Protein AF-A0A422MXN3-F1 (afdb_monomer)

pLDDT: mean 81.1, std 15.94, range [49.03, 97.75]

Solvent-accessible surface area (backbone atoms only — not comparable to full-atom values): 6208 Å² total; per-residue (Å²): 147,70,70,69,65,61,56,58,52,53,53,52,51,55,50,51,52,50,55,51,50,52,53,50,48,50,69,77,63,63,81,72,77,73,80,72,75,71,77,69,77,73,82,67,72,75,74,86,82,79,82,89,76,46,59,70,64,42,74,43,81,55,97,91,39,82,40,63,25,69,37,73,43,81,74,48,77,49,74,58,98,91,44,79,47,80,48,58,47,70,41,78,85,133

Structure (mmCIF, N/CA/C/O backbone):
data_AF-A0A422MXN3-F1
#
_entry.id   AF-A0A422MXN3-F1
#
loop_
_atom_site.group_PDB
_atom_site.id
_atom_site.type_symbol
_atom_site.label_atom_id
_atom_site.label_alt_id
_atom_site.label_comp_id
_atom_site.label_asym_id
_atom_site.label_entity_id
_atom_site.label_seq_id
_atom_site.pdbx_PDB_ins_code
_atom_site.Cartn_x
_atom_site.Cartn_y
_atom_site.Cartn_z
_atom_site.occupancy
_atom_site.B_iso_or_equiv
_atom_site.auth_seq_id
_atom_site.auth_comp_id
_atom_site.auth_asym_id
_atom_site.auth_atom_id
_atom_site.pdbx_PDB_model_num
ATOM 1 N N . MET A 1 1 ? 30.440 -83.019 1.243 1.00 51.47 1 MET A N 1
ATOM 2 C CA . MET A 1 1 ? 30.415 -81.904 0.266 1.00 51.47 1 MET A CA 1
ATOM 3 C C . MET A 1 1 ? 29.325 -82.184 -0.775 1.00 51.47 1 MET A C 1
ATOM 5 O O . MET A 1 1 ? 29.616 -82.385 -1.942 1.00 51.47 1 MET A O 1
ATOM 9 N N . SER A 1 2 ? 28.070 -82.285 -0.325 1.00 54.72 2 SER A N 1
ATOM 10 C CA . SER A 1 2 ? 26.897 -82.695 -1.131 1.00 54.72 2 SER A CA 1
ATOM 11 C C . SER A 1 2 ? 25.641 -81.860 -0.830 1.00 54.72 2 SER A C 1
ATOM 13 O O . SER A 1 2 ? 24.741 -81.780 -1.656 1.00 54.72 2 SER A O 1
ATOM 15 N N . GLU A 1 3 ? 25.611 -81.163 0.308 1.00 53.31 3 GLU A N 1
ATOM 16 C CA . GLU A 1 3 ? 24.454 -80.392 0.791 1.00 53.31 3 GLU A CA 1
ATOM 17 C C . GLU A 1 3 ? 24.262 -79.044 0.056 1.00 53.31 3 GLU A C 1
ATOM 19 O O . GLU A 1 3 ? 23.158 -78.509 -0.006 1.00 53.31 3 GLU A O 1
ATOM 24 N N . GLN A 1 4 ? 25.321 -78.477 -0.541 1.00 53.78 4 GLN A N 1
ATOM 25 C CA . GLN A 1 4 ? 25.273 -77.132 -1.145 1.00 53.78 4 GLN A CA 1
ATOM 26 C C . GLN A 1 4 ? 24.494 -77.064 -2.470 1.00 53.78 4 GLN A C 1
ATOM 28 O O . GLN A 1 4 ? 23.927 -76.020 -2.790 1.00 53.78 4 GLN A O 1
ATOM 33 N N . TRP A 1 5 ? 24.434 -78.157 -3.238 1.00 49.03 5 TRP A N 1
ATOM 34 C CA . TRP A 1 5 ? 23.781 -78.168 -4.555 1.00 49.03 5 TRP A CA 1
ATOM 35 C C . TRP A 1 5 ? 22.253 -78.280 -4.475 1.00 49.03 5 TRP A C 1
ATOM 37 O O . TRP A 1 5 ? 21.551 -77.700 -5.304 1.00 49.03 5 TRP A O 1
ATOM 47 N N . HIS A 1 6 ? 21.721 -78.951 -3.450 1.00 52.16 6 HIS A N 1
ATOM 48 C CA . HIS A 1 6 ? 20.273 -79.052 -3.245 1.00 52.16 6 HIS A CA 1
ATOM 49 C C . HIS A 1 6 ? 19.655 -77.727 -2.769 1.00 52.16 6 HIS A C 1
ATOM 51 O O . HIS A 1 6 ? 18.555 -77.370 -3.198 1.00 52.16 6 HIS A O 1
ATOM 57 N N . MET A 1 7 ? 20.387 -76.954 -1.959 1.00 53.47 7 MET A N 1
ATOM 58 C CA . MET A 1 7 ? 19.911 -75.685 -1.396 1.00 53.47 7 MET A CA 1
ATOM 59 C C . MET A 1 7 ? 19.802 -74.568 -2.452 1.00 53.47 7 MET A C 1
ATOM 61 O O . MET A 1 7 ? 18.821 -73.824 -2.477 1.00 53.47 7 MET A O 1
ATOM 65 N N . LEU A 1 8 ? 20.759 -74.491 -3.388 1.00 55.88 8 LEU A N 1
ATOM 66 C CA . LEU A 1 8 ? 20.739 -73.521 -4.495 1.00 55.88 8 LEU A CA 1
ATOM 67 C C . LEU A 1 8 ? 19.609 -73.787 -5.504 1.00 55.88 8 LEU A C 1
ATOM 69 O O . LEU A 1 8 ? 19.022 -72.841 -6.032 1.00 55.88 8 LEU A O 1
ATOM 73 N N . ASN A 1 9 ? 19.262 -75.056 -5.753 1.00 60.06 9 ASN A N 1
ATOM 74 C CA . ASN A 1 9 ? 18.194 -75.395 -6.694 1.00 60.06 9 ASN A CA 1
ATOM 75 C C . ASN A 1 9 ? 16.795 -75.057 -6.137 1.00 60.06 9 ASN A C 1
ATOM 77 O O . ASN A 1 9 ? 15.979 -74.489 -6.863 1.00 60.06 9 ASN A O 1
ATOM 81 N N . MET A 1 10 ? 16.528 -75.315 -4.847 1.00 60.66 10 MET A N 1
ATOM 82 C CA . MET A 1 10 ? 15.252 -74.939 -4.209 1.00 60.66 10 MET A CA 1
ATOM 83 C C . MET A 1 10 ? 15.026 -73.423 -4.200 1.00 60.66 10 MET A C 1
ATOM 85 O O . MET A 1 10 ? 13.945 -72.967 -4.575 1.00 60.66 10 MET A O 1
ATOM 89 N N . CYS A 1 11 ? 16.047 -72.631 -3.849 1.00 64.56 11 CYS A N 1
ATOM 90 C CA . CYS A 1 11 ? 15.943 -71.168 -3.852 1.00 64.56 11 CYS A CA 1
ATOM 91 C C . CYS A 1 11 ? 15.612 -70.608 -5.241 1.00 64.56 11 CYS A C 1
ATOM 93 O O . CYS A 1 11 ? 14.796 -69.693 -5.361 1.00 64.56 11 CYS A O 1
ATOM 95 N N . ARG A 1 12 ? 16.188 -71.182 -6.305 1.00 68.44 12 ARG A N 1
ATOM 96 C CA . ARG A 1 12 ? 15.915 -70.756 -7.684 1.00 68.44 12 ARG A CA 1
ATOM 97 C C . ARG A 1 12 ? 14.476 -71.058 -8.111 1.00 68.44 12 ARG A C 1
ATOM 99 O O . ARG A 1 12 ? 13.862 -70.236 -8.786 1.00 68.44 12 ARG A O 1
ATOM 106 N N . HIS A 1 13 ? 13.926 -72.198 -7.690 1.00 71.12 13 HIS A N 1
ATOM 107 C CA . HIS A 1 13 ? 12.524 -72.535 -7.946 1.00 71.12 13 HIS A CA 1
ATOM 108 C C . HIS A 1 13 ? 11.565 -71.602 -7.202 1.00 71.12 13 HIS A C 1
ATOM 110 O O . HIS A 1 13 ? 10.636 -71.087 -7.817 1.00 71.12 13 HIS A O 1
ATOM 116 N N . LEU A 1 14 ? 11.812 -71.319 -5.920 1.00 74.38 14 LEU A N 1
ATOM 117 C CA . LEU A 1 14 ? 10.984 -70.395 -5.135 1.00 74.38 14 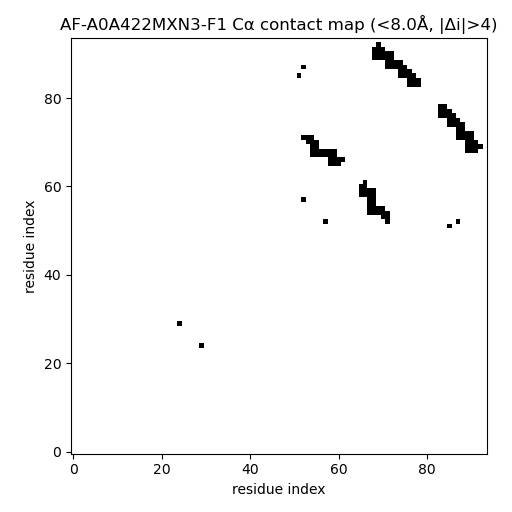LEU A CA 1
ATOM 118 C C . LEU A 1 14 ? 11.011 -68.971 -5.705 1.00 74.38 14 LEU A C 1
ATOM 120 O O . LEU A 1 14 ? 9.974 -68.315 -5.779 1.00 74.38 14 LEU A O 1
ATOM 124 N N . PHE A 1 15 ? 12.177 -68.517 -6.171 1.00 76.75 15 PHE A N 1
ATOM 125 C CA . PHE A 1 15 ? 12.314 -67.228 -6.843 1.00 76.75 15 PHE A CA 1
ATOM 126 C C . PHE A 1 15 ? 11.503 -67.176 -8.143 1.00 76.75 15 PHE A C 1
ATOM 128 O O . PHE A 1 15 ? 10.737 -66.238 -8.353 1.00 76.75 15 PHE A O 1
ATOM 135 N N . TYR A 1 16 ? 11.608 -68.210 -8.982 1.00 84.81 16 TYR A N 1
ATOM 136 C CA . TYR A 1 16 ? 10.854 -68.295 -10.233 1.00 84.81 16 TYR A CA 1
ATOM 137 C C . TYR A 1 16 ? 9.336 -68.315 -9.994 1.00 84.81 16 TYR A C 1
ATOM 139 O O . TYR A 1 16 ? 8.602 -67.560 -10.629 1.00 84.81 16 TYR A O 1
ATOM 147 N N . PHE A 1 17 ? 8.871 -69.105 -9.021 1.00 83.62 17 PHE A N 1
ATOM 148 C CA . PHE A 1 17 ? 7.461 -69.143 -8.626 1.00 83.62 17 PHE A CA 1
ATOM 149 C C . PHE A 1 17 ? 6.961 -67.790 -8.106 1.00 83.62 17 PHE A C 1
ATOM 151 O O . PHE A 1 17 ? 5.860 -67.378 -8.462 1.00 83.62 17 PHE A O 1
ATOM 158 N N . SER A 1 18 ? 7.765 -67.077 -7.311 1.00 83.75 18 SER A N 1
ATOM 159 C CA . SER A 1 18 ? 7.413 -65.751 -6.785 1.00 83.75 18 SER A CA 1
ATOM 160 C C . SER A 1 18 ? 7.278 -64.703 -7.896 1.00 83.75 18 SER A C 1
ATOM 162 O O . SER A 1 18 ? 6.297 -63.960 -7.940 1.00 83.75 18 SER A O 1
ATOM 164 N N . VAL A 1 19 ? 8.214 -64.692 -8.854 1.00 85.75 19 VAL A N 1
ATOM 165 C CA . VAL A 1 19 ? 8.156 -63.800 -10.025 1.00 85.75 19 VAL A CA 1
ATOM 166 C C . VAL A 1 19 ? 6.927 -64.105 -10.879 1.00 85.75 19 VAL A C 1
ATOM 168 O O . VAL A 1 19 ? 6.218 -63.189 -11.294 1.00 85.75 19 VAL A O 1
ATOM 171 N N . GLN A 1 20 ? 6.630 -65.384 -1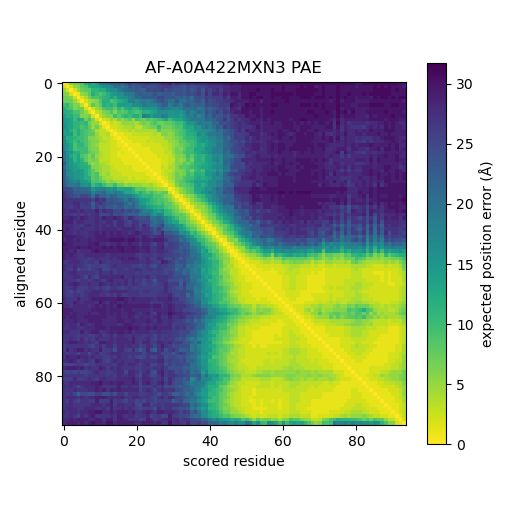1.107 1.00 85.06 20 GLN A N 1
ATOM 172 C CA . GLN A 1 20 ? 5.476 -65.771 -11.911 1.00 85.06 20 GLN A CA 1
ATOM 173 C C . GLN A 1 20 ? 4.150 -65.440 -11.219 1.00 85.06 20 GLN A C 1
ATOM 175 O O . GLN A 1 20 ? 3.232 -64.948 -11.874 1.00 85.06 20 GLN A O 1
ATOM 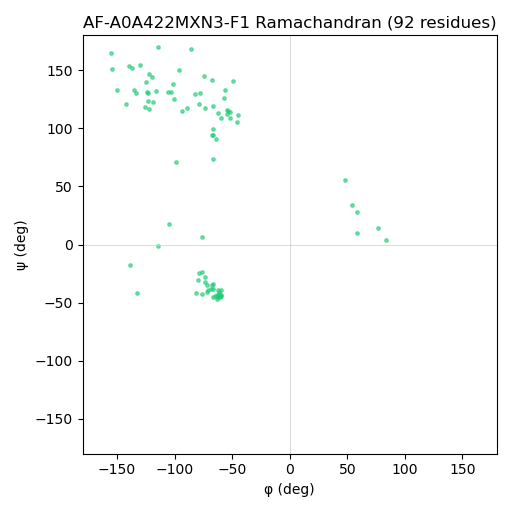180 N N . LEU A 1 21 ? 4.066 -65.622 -9.898 1.00 86.25 21 LEU A N 1
ATOM 181 C CA . LEU A 1 21 ? 2.918 -65.198 -9.101 1.00 86.25 21 LEU A CA 1
ATOM 182 C C . LEU A 1 21 ? 2.711 -63.681 -9.191 1.00 86.25 21 LEU A C 1
ATOM 184 O O . LEU A 1 21 ? 1.592 -63.233 -9.426 1.00 86.25 21 LEU A O 1
ATOM 188 N N . LEU A 1 22 ? 3.782 -62.891 -9.072 1.00 83.56 22 LEU A N 1
ATOM 189 C CA . LEU A 1 22 ? 3.718 -61.437 -9.223 1.00 83.56 22 LEU A CA 1
ATOM 190 C C . LEU A 1 22 ? 3.211 -61.034 -10.616 1.00 83.56 22 LEU A C 1
ATOM 192 O O . LEU A 1 22 ? 2.331 -60.182 -10.718 1.00 83.56 22 LEU A O 1
ATOM 196 N N . CYS A 1 23 ? 3.708 -61.669 -11.683 1.00 83.31 23 CYS A N 1
ATOM 197 C CA . CYS A 1 23 ? 3.217 -61.427 -13.042 1.00 83.31 23 CYS A CA 1
ATOM 198 C C . CYS A 1 23 ? 1.720 -61.735 -13.179 1.00 83.31 23 CYS A C 1
ATOM 200 O O . CYS A 1 23 ? 0.991 -60.935 -13.761 1.00 83.31 23 CYS A O 1
ATOM 202 N N . VAL A 1 24 ? 1.246 -62.853 -12.618 1.00 83.56 24 VAL A N 1
ATOM 203 C CA . VAL A 1 24 ? -0.184 -63.205 -12.627 1.00 83.56 24 VAL A CA 1
ATOM 204 C C . VAL A 1 24 ? -1.002 -62.161 -11.871 1.00 83.56 24 VAL A C 1
ATOM 206 O O . VAL A 1 24 ? -2.019 -61.710 -12.385 1.00 83.56 24 VAL A O 1
ATOM 209 N N . LEU A 1 25 ? -0.548 -61.706 -10.701 1.00 81.69 25 LEU A N 1
ATOM 210 C CA . LEU A 1 25 ? -1.244 -60.671 -9.933 1.00 81.69 25 LEU A CA 1
ATOM 211 C C . LEU A 1 25 ? -1.339 -59.346 -10.704 1.00 81.69 25 LEU A C 1
ATOM 213 O O . LEU A 1 25 ? -2.403 -58.733 -10.734 1.00 81.69 25 LEU A O 1
ATOM 217 N N . LEU A 1 26 ? -0.264 -58.923 -11.372 1.00 78.44 26 LEU A N 1
ATOM 218 C CA . LEU A 1 26 ? -0.268 -57.694 -12.169 1.00 78.44 26 LEU A CA 1
ATOM 219 C C . LEU A 1 26 ? -1.197 -57.794 -13.387 1.00 78.44 26 LEU A C 1
ATOM 221 O O . LEU A 1 26 ? -1.835 -56.807 -13.736 1.00 78.44 26 LEU A O 1
ATOM 225 N N . ILE A 1 27 ? -1.324 -58.971 -14.006 1.00 78.12 27 ILE A N 1
ATOM 226 C CA . ILE A 1 27 ? -2.246 -59.186 -15.133 1.00 78.12 27 ILE A CA 1
ATOM 227 C C . ILE A 1 27 ? -3.699 -59.300 -14.646 1.00 78.12 27 ILE A C 1
ATOM 229 O O . ILE A 1 27 ? -4.591 -58.709 -15.248 1.00 78.12 27 ILE A O 1
ATOM 233 N N . CYS A 1 28 ? -3.953 -60.022 -13.552 1.00 75.19 28 CYS A N 1
ATOM 234 C CA . CYS A 1 28 ? -5.302 -60.245 -13.024 1.00 75.19 28 CYS A CA 1
ATOM 235 C C . CYS A 1 28 ? -5.901 -59.008 -12.340 1.00 75.19 28 CYS A C 1
ATOM 237 O O . CYS A 1 28 ? -7.114 -58.825 -12.385 1.00 75.19 28 CYS A O 1
ATOM 239 N N . PHE A 1 29 ? -5.076 -58.168 -11.709 1.00 67.50 29 PHE A N 1
ATOM 240 C CA . PHE A 1 29 ? -5.532 -57.010 -10.929 1.00 67.50 29 PHE A CA 1
ATOM 241 C C . PHE A 1 29 ? -5.108 -55.655 -11.523 1.00 67.50 29 PHE A C 1
ATOM 243 O O . PHE A 1 29 ? -5.486 -54.610 -10.997 1.00 67.50 29 PHE A O 1
ATOM 250 N N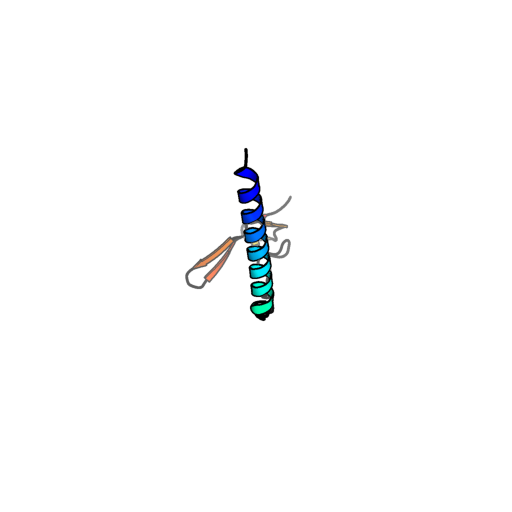 . GLY A 1 30 ? -4.366 -55.637 -12.635 1.00 60.72 30 GLY A N 1
ATOM 251 C CA . GLY A 1 30 ? -3.819 -54.418 -13.249 1.00 60.72 30 GLY A CA 1
ATOM 252 C C . GLY A 1 30 ? -4.808 -53.546 -14.028 1.00 60.72 30 GLY A C 1
ATOM 253 O O . GLY A 1 30 ? -4.388 -52.589 -14.671 1.00 60.72 30 GLY A O 1
ATOM 254 N N . SER A 1 31 ? -6.109 -53.846 -14.005 1.00 63.78 31 SER A N 1
ATOM 255 C CA . SER A 1 31 ? -7.114 -53.154 -14.831 1.00 63.78 31 SER A CA 1
ATOM 256 C C . SER A 1 31 ? -8.008 -52.166 -14.077 1.00 63.78 31 SER A C 1
ATOM 258 O O . SER A 1 31 ? -9.036 -51.755 -14.606 1.00 63.78 31 SER A O 1
ATOM 260 N N . ALA A 1 32 ? -7.631 -51.730 -12.875 1.00 62.28 32 ALA A N 1
ATOM 261 C CA . ALA A 1 32 ? -8.303 -50.617 -12.206 1.00 62.28 32 ALA A CA 1
ATOM 262 C C . ALA A 1 32 ? -7.509 -49.318 -12.408 1.00 62.28 32 ALA A C 1
ATOM 264 O O . ALA A 1 32 ? -6.894 -48.790 -11.482 1.00 62.28 32 ALA A O 1
ATOM 265 N N . ALA A 1 33 ? -7.512 -48.792 -13.636 1.00 61.66 33 ALA A N 1
ATOM 266 C CA . ALA A 1 33 ? -7.117 -47.408 -13.867 1.00 61.66 33 ALA A CA 1
ATOM 267 C C . ALA A 1 33 ? -8.185 -46.511 -13.229 1.00 61.66 33 ALA A C 1
ATOM 269 O O . ALA A 1 33 ? -9.229 -46.247 -13.824 1.00 61.66 33 ALA A O 1
ATOM 270 N N . VAL A 1 34 ? -7.959 -46.092 -11.982 1.00 61.34 34 VAL A N 1
ATOM 271 C CA . VAL A 1 34 ? -8.811 -45.099 -11.330 1.00 61.34 34 VAL A CA 1
ATOM 272 C C . VAL A 1 34 ? -8.692 -43.828 -12.159 1.00 61.34 34 VAL A C 1
ATOM 274 O O . VAL A 1 34 ? -7.612 -43.244 -12.257 1.00 61.34 34 VAL A O 1
ATOM 277 N N . HIS A 1 35 ? -9.786 -43.436 -12.810 1.00 59.09 35 HIS A N 1
ATOM 278 C CA . HIS A 1 35 ? -9.878 -42.154 -13.486 1.00 59.09 35 HIS A CA 1
ATOM 279 C C . HIS A 1 35 ? -9.759 -41.072 -12.413 1.00 59.09 35 HIS A C 1
ATOM 281 O O . HIS A 1 35 ? -10.742 -40.694 -11.781 1.00 59.09 35 HIS A O 1
ATOM 287 N N . ALA A 1 36 ? -8.532 -40.626 -12.151 1.00 61.25 36 ALA A N 1
ATOM 288 C CA . ALA A 1 36 ? -8.303 -39.427 -11.378 1.00 61.25 36 ALA A CA 1
ATOM 289 C C . ALA A 1 36 ? -8.845 -38.283 -12.230 1.00 61.25 36 ALA A C 1
ATOM 291 O O . ALA A 1 36 ? -8.203 -37.859 -13.195 1.00 61.25 36 ALA A O 1
ATOM 292 N N . GLU A 1 37 ? -10.063 -37.844 -11.915 1.00 63.50 37 GLU A N 1
ATOM 293 C CA . GLU A 1 37 ? -10.614 -36.610 -12.446 1.00 63.50 37 GLU A CA 1
ATOM 294 C C . GLU A 1 37 ? -9.568 -35.527 -12.183 1.00 63.50 37 GLU A C 1
ATOM 296 O O . GLU A 1 37 ? -9.247 -35.184 -11.042 1.00 63.50 37 GLU A O 1
ATOM 301 N N . ARG A 1 38 ? -8.926 -35.075 -13.261 1.00 59.66 38 ARG A N 1
ATOM 302 C CA . ARG A 1 38 ? -7.936 -34.011 -13.201 1.00 59.66 38 ARG A CA 1
ATOM 303 C C . ARG A 1 38 ? -8.681 -32.814 -12.640 1.00 59.66 38 ARG A C 1
ATOM 305 O O . ARG A 1 38 ? -9.530 -32.278 -13.345 1.00 59.66 38 ARG A O 1
ATOM 312 N N . ASN A 1 39 ? -8.385 -32.430 -11.395 1.00 63.62 39 ASN A N 1
ATOM 313 C CA . ASN A 1 39 ? -8.879 -31.189 -10.811 1.00 63.62 39 ASN A CA 1
ATOM 314 C C . ASN A 1 39 ? -8.665 -30.096 -11.859 1.00 63.62 39 ASN A C 1
ATOM 316 O O . ASN A 1 39 ? -7.522 -29.719 -12.139 1.00 63.62 39 ASN A O 1
ATOM 320 N N . LYS A 1 40 ? -9.747 -29.656 -12.514 1.00 65.06 40 LYS A N 1
ATOM 321 C CA . LYS A 1 40 ? -9.686 -28.480 -13.372 1.00 65.06 40 LYS A CA 1
ATOM 322 C C . LYS A 1 40 ? -9.178 -27.379 -12.448 1.00 65.06 40 LYS A C 1
ATOM 324 O O . LYS A 1 40 ? -9.753 -27.237 -11.366 1.00 65.06 40 LYS A O 1
ATOM 329 N N . PRO A 1 41 ? -8.092 -26.665 -12.789 1.00 61.06 41 PRO A N 1
ATOM 330 C CA . PRO A 1 41 ? -7.725 -25.496 -12.017 1.00 61.06 41 PRO A CA 1
ATOM 331 C C . PRO A 1 41 ? -8.974 -24.630 -12.023 1.00 61.06 41 PRO A C 1
ATOM 333 O O . PRO A 1 41 ? -9.441 -24.230 -13.088 1.00 61.06 41 PRO A O 1
ATOM 336 N N . ASN A 1 42 ? -9.590 -24.485 -10.850 1.00 61.78 42 ASN A N 1
ATOM 337 C CA . ASN A 1 42 ? -10.700 -23.578 -10.670 1.00 61.78 42 ASN A CA 1
ATOM 338 C C . ASN A 1 42 ? -10.162 -22.263 -11.227 1.00 61.78 42 ASN A C 1
ATOM 340 O O . ASN A 1 42 ? -9.136 -21.791 -10.728 1.00 61.78 42 ASN A O 1
ATOM 344 N N . GLU A 1 43 ? -10.730 -21.770 -12.330 1.00 62.31 43 GLU A N 1
ATOM 345 C CA . GLU A 1 43 ? -10.393 -20.468 -12.898 1.00 62.31 43 GLU A CA 1
ATOM 346 C C . GLU A 1 43 ? -10.869 -19.441 -11.875 1.00 62.31 43 GLU A C 1
ATOM 348 O O . GLU A 1 43 ? -11.922 -18.820 -11.992 1.00 62.31 43 GLU A O 1
ATOM 353 N N . MET A 1 44 ? -10.127 -19.362 -10.775 1.00 60.84 44 MET A N 1
ATOM 354 C CA . MET A 1 44 ? -10.317 -18.439 -9.692 1.00 60.84 44 MET A CA 1
ATOM 355 C C . MET A 1 44 ? -10.009 -17.107 -10.340 1.00 60.84 44 MET A C 1
ATOM 357 O O . MET A 1 44 ? -8.842 -16.767 -10.529 1.00 60.84 44 MET A O 1
ATOM 361 N N . GLN A 1 45 ? -11.066 -16.445 -10.82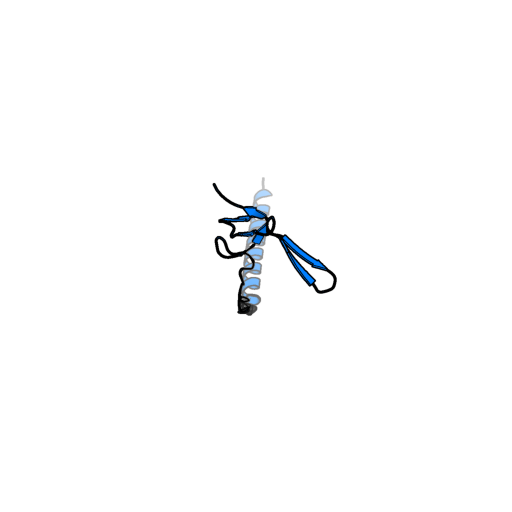0 1.00 67.50 45 GLN A N 1
ATOM 362 C CA . GLN A 1 45 ? -10.991 -15.144 -11.464 1.00 67.50 45 GLN A CA 1
ATOM 363 C C . GLN A 1 45 ? -10.069 -14.297 -10.606 1.00 67.50 45 GLN A C 1
ATOM 365 O O . GLN A 1 45 ? -10.396 -14.025 -9.450 1.00 67.50 45 GLN A O 1
ATOM 370 N N . ILE A 1 46 ? -8.885 -13.983 -11.140 1.00 68.06 46 ILE A N 1
ATOM 371 C CA . ILE A 1 46 ? -7.870 -13.238 -10.406 1.00 68.06 46 ILE A CA 1
ATOM 372 C C . ILE A 1 46 ? -8.568 -11.960 -9.942 1.00 68.06 46 ILE A C 1
ATOM 3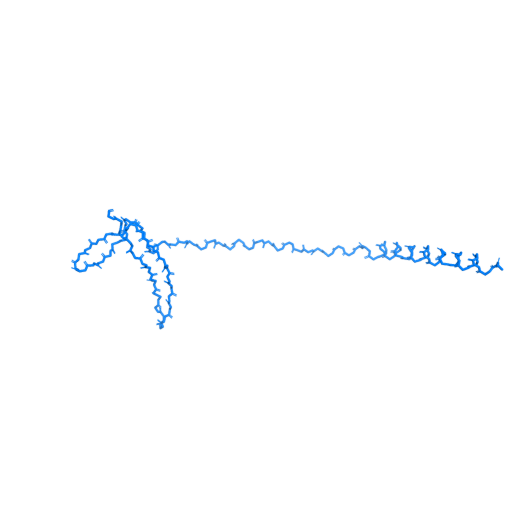74 O O . ILE A 1 46 ? -9.034 -11.193 -10.796 1.00 68.06 46 ILE A O 1
ATOM 378 N N . PRO A 1 47 ? -8.725 -11.749 -8.623 1.00 73.94 47 PRO A N 1
ATOM 379 C CA . PRO A 1 47 ? -9.401 -10.565 -8.132 1.00 73.94 47 PRO A CA 1
ATOM 380 C C . PRO A 1 47 ? -8.683 -9.347 -8.703 1.00 73.94 47 PRO A C 1
ATOM 382 O O . PRO A 1 47 ? -7.451 -9.296 -8.687 1.00 73.94 47 PRO A O 1
ATOM 385 N N . LYS A 1 48 ? -9.436 -8.381 -9.241 1.00 81.62 48 LYS A N 1
ATOM 386 C CA . LYS A 1 48 ? -8.850 -7.134 -9.746 1.00 81.62 48 LYS A CA 1
ATOM 387 C C . LYS A 1 48 ? -8.008 -6.512 -8.632 1.00 81.62 48 LYS A C 1
ATOM 389 O O . LYS A 1 48 ? -8.549 -6.134 -7.594 1.00 81.62 48 LYS A O 1
ATOM 394 N N . SER A 1 49 ? -6.697 -6.430 -8.840 1.00 84.88 49 SER A N 1
ATOM 395 C CA . SER A 1 49 ? -5.803 -5.751 -7.912 1.00 84.88 49 SER A CA 1
ATOM 396 C C . SER A 1 49 ? -5.974 -4.239 -8.049 1.00 84.88 49 SER A C 1
ATOM 398 O O . SER A 1 49 ? -6.231 -3.713 -9.134 1.00 84.88 49 SER A O 1
ATOM 400 N N . VAL A 1 50 ? -5.847 -3.534 -6.928 1.00 89.31 50 VAL A N 1
ATOM 401 C CA . VAL A 1 50 ? -5.861 -2.071 -6.881 1.00 89.31 50 VAL A CA 1
ATOM 402 C C . VAL A 1 50 ? -4.594 -1.586 -6.196 1.00 89.31 50 VAL A C 1
ATOM 404 O O . VAL A 1 50 ? -4.143 -2.171 -5.212 1.00 89.31 50 VAL A O 1
ATOM 407 N N . TYR A 1 51 ? -4.014 -0.512 -6.721 1.00 92.94 51 TYR A N 1
ATOM 408 C CA . TYR A 1 51 ? -2.866 0.140 -6.106 1.00 92.94 51 TYR A CA 1
ATOM 409 C C . TYR A 1 51 ? -3.362 1.194 -5.116 1.00 92.94 51 TYR A C 1
ATOM 411 O O . TYR A 1 51 ? -4.035 2.141 -5.517 1.00 92.94 51 TYR A O 1
ATOM 419 N N . LEU A 1 52 ? -3.037 1.024 -3.831 1.00 94.75 52 LEU A N 1
ATOM 420 C CA . LEU A 1 52 ? -3.395 1.986 -2.779 1.00 94.75 52 LEU A CA 1
ATOM 421 C C . LEU A 1 52 ? -2.418 3.170 -2.734 1.00 94.75 52 LEU A C 1
ATOM 423 O O . LEU A 1 52 ? -2.837 4.319 -2.617 1.00 94.75 52 LEU A O 1
ATOM 427 N N . PHE A 1 53 ? -1.121 2.890 -2.882 1.00 96.38 53 PHE A N 1
ATOM 428 C CA . PHE A 1 53 ? -0.054 3.888 -2.897 1.00 96.38 53 PHE A CA 1
ATOM 429 C C . PHE A 1 53 ? 0.678 3.839 -4.237 1.00 96.38 53 PHE A C 1
ATOM 431 O O . PHE A 1 53 ? 1.180 2.790 -4.641 1.00 96.38 53 PHE A O 1
ATOM 438 N N . VAL A 1 54 ? 0.717 4.969 -4.939 1.00 96.94 54 VAL A N 1
ATOM 439 C CA . VAL A 1 54 ? 1.292 5.096 -6.278 1.00 96.94 54 VAL A CA 1
ATOM 440 C C . VAL A 1 54 ? 2.391 6.161 -6.243 1.00 96.94 54 VAL A C 1
ATOM 442 O O . VAL A 1 54 ? 2.086 7.333 -5.991 1.00 96.94 54 VAL A O 1
ATOM 445 N N . PRO A 1 55 ? 3.657 5.789 -6.501 1.00 96.69 55 PRO A N 1
ATOM 446 C CA . PRO A 1 55 ? 4.764 6.733 -6.624 1.00 96.69 55 PRO A CA 1
ATOM 447 C C . PRO A 1 55 ? 4.450 7.900 -7.563 1.00 96.69 55 PRO A C 1
ATOM 449 O O . PRO A 1 55 ? 3.823 7.709 -8.605 1.00 96.69 55 PRO A O 1
ATOM 452 N N . HIS A 1 56 ? 4.887 9.102 -7.194 1.00 96.06 56 HIS A N 1
ATOM 453 C CA . HIS A 1 56 ? 4.724 10.361 -7.930 1.00 96.06 56 HIS A CA 1
ATOM 454 C C . HIS A 1 56 ? 3.263 10.766 -8.209 1.00 96.06 56 HIS A C 1
ATOM 456 O O . HIS A 1 56 ? 3.009 11.697 -8.970 1.00 96.06 56 HIS A O 1
ATOM 462 N N . ARG A 1 57 ? 2.285 10.075 -7.605 1.00 96.69 57 ARG A N 1
ATOM 463 C CA . ARG A 1 57 ? 0.852 10.309 -7.839 1.00 96.69 57 ARG A CA 1
ATOM 464 C C . ARG A 1 57 ? 0.043 10.404 -6.556 1.00 96.69 57 ARG A C 1
ATOM 466 O O . ARG A 1 57 ? -0.846 11.245 -6.467 1.00 96.69 57 ARG A O 1
ATOM 473 N N . THR A 1 58 ? 0.308 9.544 -5.577 1.00 96.19 58 THR A N 1
ATOM 474 C CA . THR A 1 58 ? -0.356 9.632 -4.275 1.00 96.19 58 THR A CA 1
ATOM 475 C C . THR A 1 58 ? 0.091 10.908 -3.571 1.00 96.19 58 THR A C 1
ATOM 477 O O . THR A 1 58 ? 1.277 11.088 -3.295 1.00 96.19 58 THR A O 1
ATOM 480 N N . ILE A 1 59 ? -0.875 11.782 -3.292 1.00 96.19 59 ILE A N 1
ATOM 481 C CA . ILE A 1 59 ? -0.677 13.021 -2.542 1.00 96.19 59 ILE A CA 1
ATOM 482 C C . ILE A 1 59 ? -0.700 12.686 -1.051 1.00 96.19 59 ILE A C 1
ATOM 484 O O . ILE A 1 59 ? -1.615 12.018 -0.569 1.00 96.19 59 ILE A O 1
ATOM 488 N N . VAL A 1 60 ? 0.314 13.152 -0.333 1.00 95.31 60 VAL A N 1
ATOM 489 C CA . VAL A 1 60 ? 0.481 12.998 1.109 1.00 95.31 60 VAL A CA 1
ATOM 490 C C . VAL A 1 60 ? 0.633 14.384 1.717 1.00 95.31 60 VAL A C 1
ATOM 492 O O . VAL A 1 60 ? 1.445 15.185 1.255 1.00 95.31 60 VAL A O 1
ATOM 495 N N . GLU A 1 61 ? -0.119 14.655 2.776 1.00 96.12 61 GLU A N 1
ATOM 496 C CA . GLU A 1 61 ? 0.038 15.878 3.557 1.00 96.12 61 GLU A CA 1
ATOM 497 C C . GLU A 1 61 ? 1.241 15.774 4.490 1.00 96.12 61 GLU A C 1
ATOM 499 O O . GLU A 1 61 ? 1.407 14.806 5.233 1.00 96.12 61 GLU A O 1
ATOM 504 N N . THR A 1 62 ? 2.107 16.780 4.470 1.00 90.12 62 THR A N 1
ATOM 505 C CA . THR A 1 62 ? 3.215 16.901 5.419 1.00 90.12 62 THR A CA 1
ATOM 506 C C . THR A 1 62 ? 3.389 18.359 5.791 1.00 90.12 62 THR A C 1
ATOM 508 O O . THR A 1 62 ? 3.613 19.195 4.925 1.00 90.12 62 THR A O 1
ATOM 511 N N . GLN A 1 63 ? 3.273 18.661 7.087 1.00 90.88 63 GLN A N 1
ATOM 512 C CA . GLN A 1 63 ? 3.392 20.026 7.619 1.00 90.88 63 GLN A CA 1
ATOM 513 C C . GLN A 1 63 ? 2.439 21.036 6.941 1.00 90.88 63 GLN A C 1
ATOM 515 O O . GLN A 1 63 ? 2.778 22.202 6.769 1.00 90.88 63 GLN A O 1
ATOM 520 N N . GLY A 1 64 ? 1.239 20.587 6.551 1.00 93.19 64 GLY A N 1
ATOM 521 C CA . GLY A 1 64 ? 0.236 21.425 5.882 1.00 93.19 64 GLY A CA 1
ATOM 522 C C . GLY A 1 64 ? 0.516 21.700 4.402 1.00 93.19 64 GLY A C 1
ATOM 523 O O . GLY A 1 64 ? -0.090 22.608 3.835 1.00 93.19 64 GLY A O 1
ATOM 524 N N . GLN A 1 65 ? 1.441 20.958 3.788 1.00 93.62 65 GLN A N 1
ATOM 525 C CA . GLN A 1 65 ? 1.661 20.972 2.347 1.00 93.62 65 GLN A CA 1
ATOM 52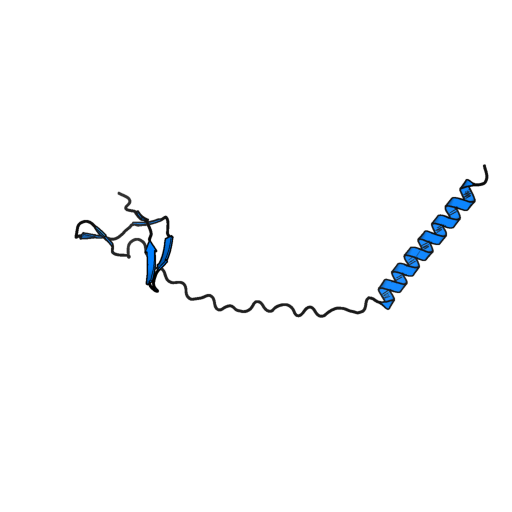6 C C . GLN A 1 65 ? 1.358 19.613 1.716 1.00 93.62 65 GLN A C 1
ATOM 528 O O . GLN A 1 65 ? 1.887 18.578 2.139 1.00 93.62 65 GLN A O 1
ATOM 533 N N . SER A 1 66 ? 0.594 19.656 0.626 1.00 95.56 66 SER A N 1
ATOM 534 C CA . SER A 1 66 ? 0.344 18.525 -0.259 1.00 95.56 66 SER A CA 1
ATOM 535 C C . SER A 1 66 ? 1.586 18.225 -1.097 1.00 95.56 66 SER A C 1
ATOM 537 O O . SER A 1 66 ? 2.010 19.053 -1.903 1.00 95.56 66 SER A O 1
ATOM 539 N N . GLN A 1 67 ? 2.163 17.035 -0.943 1.00 95.12 67 GLN A N 1
ATOM 540 C CA . GLN A 1 67 ? 3.340 16.606 -1.705 1.00 95.12 67 GLN A CA 1
ATOM 541 C C . GLN A 1 67 ? 3.193 15.156 -2.169 1.00 95.12 67 GLN A C 1
ATOM 543 O O . GLN A 1 67 ? 2.538 14.346 -1.513 1.00 95.12 67 GLN A O 1
ATOM 548 N N . THR A 1 68 ? 3.817 14.795 -3.288 1.00 96.31 68 THR A N 1
ATOM 549 C CA . THR A 1 68 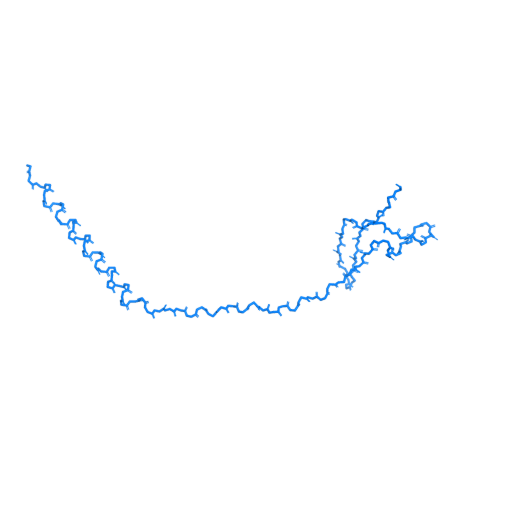? 3.921 13.393 -3.723 1.00 96.31 68 THR A CA 1
ATOM 550 C C . THR A 1 68 ? 5.126 12.700 -3.083 1.00 96.31 68 THR A C 1
ATOM 552 O O . THR A 1 68 ? 5.976 13.348 -2.476 1.00 96.31 68 THR A O 1
ATOM 555 N N . ARG A 1 69 ? 5.200 11.369 -3.201 1.00 95.88 69 ARG A N 1
ATOM 556 C CA . ARG A 1 69 ? 6.358 10.563 -2.771 1.00 95.88 69 ARG A CA 1
ATOM 557 C C . ARG A 1 69 ? 6.958 9.821 -3.948 1.00 95.88 69 ARG A C 1
ATOM 559 O O . ARG A 1 69 ? 6.205 9.343 -4.793 1.00 95.88 69 ARG A O 1
ATOM 566 N N . ASP A 1 70 ? 8.273 9.671 -3.963 1.00 96.94 70 ASP A N 1
ATOM 567 C CA . ASP A 1 70 ? 8.988 9.006 -5.058 1.00 96.94 70 ASP A CA 1
ATOM 568 C C . ASP A 1 70 ? 8.898 7.483 -4.954 1.00 96.94 70 ASP A C 1
ATOM 570 O O . ASP A 1 70 ? 8.998 6.770 -5.951 1.00 96.94 70 ASP A O 1
ATOM 574 N N . SER A 1 71 ? 8.679 6.955 -3.745 1.00 96.88 71 SER A N 1
ATOM 575 C CA . SER A 1 71 ? 8.374 5.540 -3.525 1.00 96.88 71 SER A CA 1
ATOM 576 C C . SER A 1 71 ? 7.603 5.300 -2.224 1.00 96.88 71 SER A C 1
ATOM 578 O O . SER A 1 71 ? 7.547 6.168 -1.351 1.00 96.88 71 SER A O 1
ATOM 580 N N . PHE A 1 72 ? 7.017 4.104 -2.111 1.00 97.50 72 PHE A N 1
ATOM 581 C CA . PHE A 1 72 ? 6.358 3.610 -0.903 1.00 97.50 72 PHE A CA 1
ATOM 582 C C . PHE A 1 72 ? 6.953 2.252 -0.505 1.00 97.50 72 PHE A C 1
ATOM 584 O O . PHE A 1 72 ? 6.870 1.298 -1.280 1.00 97.50 72 PHE A O 1
ATOM 591 N N . ALA A 1 73 ? 7.561 2.170 0.677 1.00 97.00 73 ALA A N 1
ATOM 592 C CA . ALA A 1 73 ? 8.233 0.985 1.207 1.00 97.00 73 ALA A CA 1
ATOM 593 C C . ALA A 1 73 ? 7.514 0.427 2.448 1.00 97.00 73 ALA A C 1
ATOM 595 O O . ALA A 1 73 ? 6.595 1.046 2.980 1.00 97.00 73 ALA A O 1
ATOM 596 N N . HIS A 1 74 ? 7.921 -0.764 2.892 1.00 97.75 74 HIS A N 1
ATOM 597 C CA . HIS A 1 74 ? 7.445 -1.399 4.131 1.00 97.75 74 HIS A CA 1
ATOM 598 C C . HIS A 1 74 ? 5.906 -1.398 4.304 1.00 97.75 74 HIS A C 1
ATOM 600 O O . HIS A 1 74 ? 5.395 -0.893 5.308 1.00 97.75 74 HIS A O 1
ATOM 606 N N . PRO A 1 75 ? 5.137 -1.935 3.332 1.00 96.62 75 PRO A N 1
ATOM 607 C CA . PRO A 1 75 ? 3.684 -1.918 3.414 1.00 96.62 75 PRO A CA 1
ATOM 608 C C . PRO A 1 75 ? 3.174 -2.815 4.549 1.00 96.62 75 PRO A C 1
ATOM 610 O O . PRO A 1 75 ? 3.667 -3.924 4.757 1.00 96.62 75 PRO A O 1
ATOM 613 N N . SER A 1 76 ? 2.131 -2.364 5.240 1.00 97.50 76 SER A N 1
ATOM 614 C CA . SER A 1 76 ? 1.387 -3.153 6.222 1.00 97.50 76 SER A CA 1
ATOM 615 C C . SER A 1 76 ? -0.118 -2.903 6.117 1.00 97.50 76 SER A C 1
ATOM 617 O O . SER A 1 76 ? -0.567 -1.861 5.635 1.00 97.50 76 SER A O 1
ATOM 619 N N . LEU A 1 77 ? -0.905 -3.896 6.536 1.00 96.62 77 LEU A N 1
ATOM 620 C CA . LEU A 1 77 ? -2.362 -3.877 6.472 1.00 96.62 77 LEU A CA 1
ATOM 621 C C . LEU A 1 77 ? -2.933 -4.351 7.806 1.00 96.62 77 LEU A C 1
ATOM 623 O O . LEU A 1 77 ? -2.542 -5.402 8.311 1.00 96.62 77 LEU A O 1
ATOM 627 N N . ALA A 1 78 ? -3.869 -3.590 8.355 1.00 97.19 78 ALA A N 1
ATOM 628 C CA . ALA A 1 78 ? -4.557 -3.915 9.594 1.00 97.19 78 ALA A CA 1
ATOM 629 C C . ALA A 1 78 ? -6.072 -3.801 9.414 1.00 97.19 78 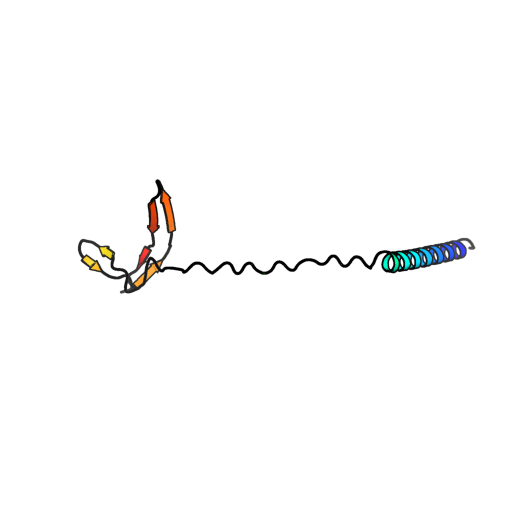ALA A C 1
ATOM 631 O O . ALA A 1 78 ? -6.562 -3.047 8.571 1.00 97.19 78 ALA A O 1
ATOM 632 N N . SER A 1 79 ? -6.821 -4.537 10.235 1.00 97.62 79 SER A N 1
ATOM 633 C CA . SER A 1 79 ? -8.269 -4.393 10.331 1.00 97.62 79 SER A CA 1
ATOM 634 C C . SER A 1 79 ? -8.714 -4.384 11.787 1.00 97.62 79 SER A C 1
ATOM 636 O O . SER A 1 79 ? -8.287 -5.229 12.572 1.00 97.62 79 SER A O 1
ATOM 638 N N . ALA A 1 80 ? -9.568 -3.426 12.144 1.00 96.94 80 ALA A N 1
ATOM 639 C CA . ALA A 1 80 ? -10.155 -3.314 13.474 1.00 96.94 80 ALA A CA 1
ATOM 640 C C . ALA A 1 80 ? -11.545 -2.676 13.379 1.00 96.94 80 ALA A C 1
ATOM 642 O O . ALA A 1 80 ? -11.729 -1.675 12.689 1.00 96.94 80 ALA A O 1
ATOM 643 N N . GLY A 1 81 ? -12.536 -3.269 14.052 1.00 96.62 81 GLY A N 1
ATOM 644 C CA . GLY A 1 81 ? -13.893 -2.712 14.121 1.00 96.62 81 GLY A CA 1
ATOM 645 C C . GLY A 1 81 ? -14.581 -2.509 12.763 1.00 96.62 81 GLY A C 1
ATOM 646 O O . GLY A 1 81 ? -15.399 -1.607 12.634 1.00 96.62 81 GLY A O 1
ATOM 647 N N . GLY A 1 82 ? -14.232 -3.300 11.741 1.00 96.56 82 GLY A N 1
ATOM 648 C CA . GLY A 1 82 ? -14.783 -3.163 10.385 1.00 96.56 82 GLY A CA 1
ATOM 649 C C . GLY A 1 82 ? -14.091 -2.116 9.504 1.00 96.56 82 GLY A C 1
ATOM 650 O O . GLY A 1 82 ? -14.504 -1.920 8.365 1.00 96.56 82 GLY A O 1
ATOM 651 N N . VAL A 1 83 ? -13.025 -1.474 9.989 1.00 97.19 83 VAL A N 1
ATOM 652 C CA . VAL A 1 83 ? -12.193 -0.552 9.206 1.00 97.19 83 VAL A CA 1
ATOM 653 C C . VAL A 1 83 ? -10.915 -1.261 8.773 1.00 97.19 83 VAL A C 1
ATOM 655 O O . VAL A 1 83 ? -10.308 -1.995 9.556 1.00 97.19 83 VAL A O 1
ATOM 658 N N . LEU A 1 84 ? -10.508 -1.043 7.523 1.00 96.75 84 LEU A N 1
ATOM 659 C CA . LEU A 1 84 ? -9.235 -1.500 6.973 1.00 96.75 84 LEU A CA 1
ATOM 660 C C . LEU A 1 84 ? -8.266 -0.315 6.910 1.00 96.75 84 LEU A C 1
ATOM 662 O O . LEU A 1 84 ? -8.624 0.748 6.407 1.00 96.75 84 LEU A O 1
ATOM 666 N N . VAL A 1 85 ? -7.044 -0.501 7.400 1.00 97.19 85 VAL A N 1
ATOM 667 C CA . VAL A 1 85 ? -5.992 0.520 7.398 1.00 97.19 85 VAL A CA 1
ATOM 668 C C . VAL A 1 85 ? -4.781 -0.031 6.662 1.00 97.19 85 VAL A C 1
ATOM 670 O O . VAL A 1 85 ? -4.256 -1.078 7.034 1.00 97.19 85 VAL A O 1
ATOM 673 N N . ALA A 1 86 ? -4.333 0.681 5.631 1.00 97.06 86 ALA A N 1
ATOM 674 C CA . ALA A 1 86 ? -3.086 0.403 4.934 1.00 97.06 86 ALA A CA 1
ATOM 675 C C . ALA A 1 86 ? -2.044 1.449 5.335 1.00 97.06 86 ALA A C 1
ATOM 677 O O . ALA A 1 86 ? -2.334 2.645 5.306 1.00 97.06 86 ALA A O 1
ATOM 678 N N . LEU A 1 87 ? -0.842 1.004 5.695 1.00 96.81 87 LEU A N 1
ATOM 679 C CA . LEU A 1 87 ? 0.294 1.872 5.989 1.00 96.81 87 LEU A CA 1
ATOM 680 C C . LEU A 1 87 ? 1.458 1.521 5.066 1.00 96.81 87 LEU A C 1
ATOM 682 O O . LEU A 1 87 ? 1.648 0.360 4.714 1.00 96.81 87 LEU A O 1
ATOM 686 N N . ALA A 1 88 ? 2.242 2.525 4.697 1.00 97.62 88 ALA A N 1
ATOM 687 C CA . ALA A 1 88 ? 3.500 2.373 3.983 1.00 97.62 88 ALA A CA 1
ATOM 688 C C . ALA A 1 88 ? 4.393 3.580 4.295 1.00 97.62 88 ALA A C 1
ATOM 690 O O . ALA A 1 88 ? 3.901 4.681 4.549 1.00 97.62 88 ALA A O 1
ATOM 691 N N . GLU A 1 89 ? 5.702 3.378 4.262 1.00 97.44 89 GLU A N 1
ATOM 692 C CA . GLU A 1 89 ? 6.697 4.438 4.395 1.00 97.44 89 GLU A CA 1
ATOM 693 C C . GLU A 1 89 ? 6.835 5.192 3.069 1.00 97.44 89 GLU A C 1
ATOM 695 O O . GLU A 1 89 ? 7.155 4.586 2.050 1.00 97.44 89 GLU A O 1
ATOM 700 N N . GLY A 1 90 ? 6.579 6.502 3.060 1.00 96.12 90 GLY A N 1
ATOM 701 C CA . GLY A 1 90 ? 6.714 7.340 1.867 1.00 96.12 90 GLY A CA 1
ATOM 702 C C . GLY A 1 90 ? 8.087 8.006 1.784 1.00 96.12 90 GLY A C 1
ATOM 703 O O . GLY A 1 90 ? 8.377 8.893 2.586 1.00 96.12 90 GLY A O 1
ATOM 704 N N . ASN A 1 91 ? 8.888 7.652 0.780 1.00 96.25 91 ASN A N 1
ATOM 705 C CA . ASN A 1 91 ? 10.244 8.183 0.602 1.00 96.25 91 ASN A CA 1
ATOM 706 C C . ASN A 1 91 ? 10.280 9.370 -0.372 1.00 96.25 91 ASN A C 1
ATOM 708 O O . ASN A 1 91 ? 9.491 9.429 -1.319 1.00 96.25 91 ASN A O 1
ATOM 712 N N . ILE A 1 92 ? 11.235 10.276 -0.152 1.00 94.31 92 ILE A N 1
ATOM 713 C CA . ILE A 1 92 ? 11.642 11.328 -1.093 1.00 94.31 92 ILE A CA 1
ATOM 714 C C . ILE A 1 92 ? 13.143 11.155 -1.337 1.00 94.31 92 ILE A C 1
ATOM 716 O O . ILE A 1 92 ? 13.904 11.036 -0.375 1.00 94.31 92 ILE A O 1
ATOM 720 N N . PHE A 1 93 ? 13.563 11.128 -2.596 1.00 87.25 93 PHE A N 1
ATOM 721 C CA . PHE A 1 93 ? 14.966 11.151 -2.994 1.00 87.25 93 PHE A CA 1
ATOM 722 C C . PHE A 1 93 ? 15.323 12.585 -3.418 1.00 87.25 93 PHE A C 1
ATOM 724 O O . PHE A 1 93 ? 14.631 13.174 -4.246 1.00 87.25 93 PHE A O 1
ATOM 731 N N . PHE A 1 94 ? 16.361 13.162 -2.807 1.00 69.25 94 PHE A N 1
ATOM 732 C CA . PHE A 1 94 ? 16.838 14.526 -3.079 1.00 69.25 94 PHE A CA 1
ATOM 733 C C . PHE A 1 94 ? 17.930 14.550 -4.148 1.00 69.25 94 PHE A C 1
ATOM 735 O O . PHE A 1 94 ? 18.731 13.586 -4.185 1.00 69.25 94 PHE A O 1
#

InterPro domains:
  IPR036278 Sialidase superfamily [SSF50939] (24-91)

Mean predicted aligned error: 17.15 Å

Foldseek 3Di:
DPPVVVVVVVVVVVVVVVVVVVVVCCVVVVPPPPPPPPPDPPPPPPPDDDDPADAPPDWDDDPNDTDGARDWADWDWDDDPRDIDIDTDGHHDD

Organism: Trypanosoma rangeli (NCBI:txid5698)

Secondary structure (DSSP, 8-state):
--HHHHHHHHHHHHHHHHHHHHHHHHHHHTT--------------------SS-TTTSEEEETTEEEE-SEEEEEEEEEETTEEEEEEEEE---

Radius of gyration: 36.47 Å; Cα contacts (8 Å, |Δi|>4): 67; chains: 1; bounding box: 45×104×29 Å

Nearest PDB structures (foldseek):
  8yka-assembly1_2  TM=3.814E-01  e=9.390E+00  Homo sapiens

Sequence (94 aa):
MSEQWHMLNMCRHLFYFSVQLLCVLLICFGSAAVHAERNKPNEMQIPKSVYLFVPHRTIVETQGQSQTRDSFAHPSLASAGGVLVALAEGNIFF